Protein AF-A0A4S4D8Z0-F1 (afdb_monomer_lite)

Sequence (180 aa):
MRVGVLRGCLTICDFATVKDQGSIWVMKDYGVKESWSKYIVIKGVIYDWDYLNCYKPIIILQSGQLLILVNREALVLYDPKTRHHKNVKISGIRKRSDFHGIAHVPSLVSLRDVAKGKNLKDLYSQQAKKAELAMMAILIAIVCCYLFKVCGKTLTYPTSPSARTKEEGDDGEVTATETT

Organism: Camellia sinensis var. sinensis (NCBI:txid542762)

Secondary structure (DSSP, 8-state):
-EEEEETTEEEEEEEETTTTEEEEEEESSTT-GGGEEEEEEEES---SSSS---EEEEEE-TTSPEEEEETTTEEEEE-TTT--EEEEPPTTPPTT------------S-HHHHHTT--HHHHHHHHHHHHHHHHHHHHHHHHHHHHHHHT-S---PPPPPPP-----------------

pLDDT: mean 74.73, std 17.67, range [33.47, 94.5]

Radius of gyration: 35.54 Å; chains: 1; bounding box: 49×120×74 Å

Structure (mmCIF, N/CA/C/O backbone):
data_AF-A0A4S4D8Z0-F1
#
_entry.id   AF-A0A4S4D8Z0-F1
#
loop_
_atom_site.group_PDB
_atom_site.id
_atom_site.type_symbol
_atom_site.label_atom_id
_atom_site.label_alt_id
_atom_site.label_comp_id
_atom_site.label_asym_id
_atom_site.label_entity_id
_atom_site.label_seq_id
_atom_site.pdbx_PDB_ins_code
_atom_site.Cartn_x
_atom_site.Cartn_y
_atom_site.Cartn_z
_atom_site.occupancy
_atom_site.B_iso_or_equiv
_atom_site.auth_seq_id
_atom_site.auth_comp_id
_atom_site.auth_asym_id
_atom_site.auth_atom_id
_atom_site.pdbx_PDB_model_num
ATOM 1 N N . MET A 1 1 ? 2.479 15.594 -4.252 1.00 72.69 1 MET A N 1
ATOM 2 C CA . MET A 1 1 ? 1.886 15.055 -3.008 1.00 72.69 1 MET A CA 1
ATOM 3 C C . MET A 1 1 ? 0.555 14.352 -3.305 1.00 72.69 1 MET A C 1
ATOM 5 O O . MET A 1 1 ? -0.212 14.878 -4.102 1.00 72.69 1 MET A O 1
ATOM 9 N N . ARG A 1 2 ? 0.270 1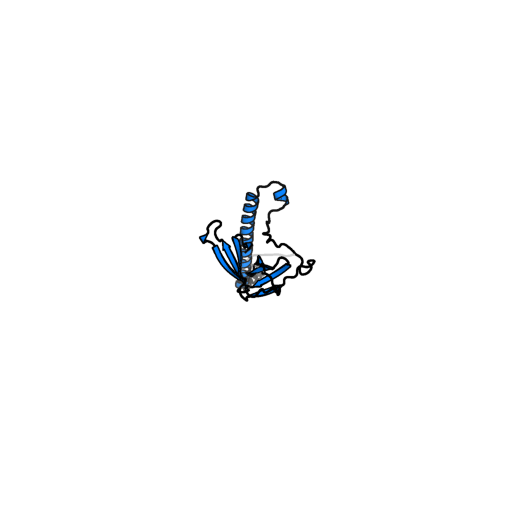3.177 -2.718 1.00 78.56 2 ARG A N 1
ATOM 10 C CA . ARG A 1 2 ? -1.031 12.470 -2.816 1.00 78.56 2 ARG A CA 1
ATOM 11 C C . ARG A 1 2 ? -1.499 11.952 -1.455 1.00 78.56 2 ARG A C 1
ATOM 13 O O . ARG A 1 2 ? -0.674 11.491 -0.676 1.00 78.56 2 ARG A O 1
ATOM 20 N N . VAL A 1 3 ? -2.809 11.974 -1.209 1.00 84.75 3 VAL A N 1
ATOM 21 C CA . VAL A 1 3 ? -3.437 11.447 0.016 1.00 84.75 3 VAL A CA 1
ATOM 22 C C . VAL A 1 3 ? -4.015 10.051 -0.237 1.00 84.75 3 VAL A C 1
ATOM 24 O O . VAL A 1 3 ? -4.495 9.762 -1.337 1.00 84.75 3 VAL A O 1
ATOM 27 N N . GLY A 1 4 ? -3.973 9.180 0.768 1.00 84.94 4 GLY A N 1
ATOM 28 C CA . GLY A 1 4 ? -4.561 7.843 0.718 1.00 84.94 4 GLY A CA 1
ATOM 29 C C . GLY A 1 4 ? -4.787 7.243 2.101 1.00 84.94 4 GLY A C 1
ATOM 30 O O . GLY A 1 4 ? -4.583 7.908 3.115 1.00 84.94 4 GLY A O 1
ATOM 31 N N . VAL A 1 5 ? -5.157 5.965 2.147 1.00 85.62 5 VAL A N 1
ATOM 32 C CA . VAL A 1 5 ? -5.341 5.208 3.393 1.00 85.62 5 VAL A CA 1
ATOM 33 C C . VAL A 1 5 ? -4.475 3.954 3.341 1.00 85.62 5 VAL A C 1
ATOM 35 O O . VAL A 1 5 ? -4.540 3.200 2.373 1.00 85.62 5 VAL A O 1
ATOM 38 N N . LEU A 1 6 ? -3.686 3.710 4.388 1.00 86.25 6 LEU A N 1
ATOM 39 C CA . LEU A 1 6 ? -2.891 2.492 4.560 1.00 86.25 6 LEU A CA 1
ATOM 40 C C . LEU A 1 6 ? -3.102 1.956 5.971 1.00 86.25 6 LEU A C 1
ATOM 42 O O . LEU A 1 6 ? -2.921 2.686 6.940 1.00 86.25 6 LEU A O 1
ATOM 46 N N . ARG A 1 7 ? -3.466 0.671 6.091 1.00 83.81 7 ARG A N 1
ATOM 47 C CA . ARG A 1 7 ? -3.734 0.012 7.388 1.00 83.81 7 ARG A CA 1
ATOM 48 C C . ARG A 1 7 ? -4.690 0.817 8.290 1.00 83.81 7 ARG A C 1
ATOM 50 O O . ARG A 1 7 ? -4.487 0.903 9.492 1.00 83.81 7 ARG A O 1
ATOM 57 N N . GLY A 1 8 ? -5.705 1.442 7.692 1.00 82.75 8 GLY A N 1
ATOM 58 C CA . GLY A 1 8 ? -6.682 2.268 8.411 1.00 82.75 8 GLY A CA 1
ATOM 59 C C . GLY A 1 8 ? -6.183 3.653 8.843 1.00 82.75 8 GLY A C 1
ATOM 60 O O . GLY A 1 8 ? -6.970 4.420 9.379 1.00 82.75 8 GLY A O 1
ATOM 61 N N . CYS A 1 9 ? -4.923 4.006 8.580 1.00 88.12 9 CYS A N 1
ATOM 62 C CA . CYS A 1 9 ? -4.366 5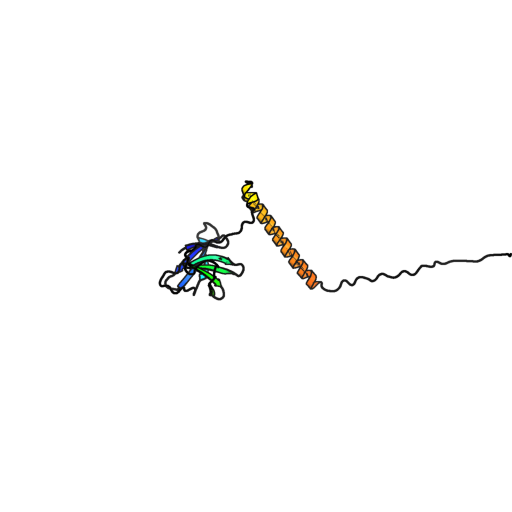.326 8.875 1.00 88.12 9 CYS A CA 1
ATOM 63 C C . CYS A 1 9 ? -4.433 6.234 7.641 1.00 88.12 9 CYS A C 1
ATOM 65 O O . CYS A 1 9 ? -4.208 5.779 6.512 1.00 88.12 9 CYS A O 1
ATOM 67 N N . LEU A 1 10 ? -4.686 7.530 7.853 1.00 89.69 10 LEU A N 1
ATOM 68 C CA . LEU A 1 10 ? -4.568 8.539 6.801 1.00 89.69 10 LEU A CA 1
ATOM 69 C C . LEU A 1 10 ? -3.098 8.683 6.405 1.00 89.69 10 LEU A C 1
ATOM 71 O O . LEU A 1 10 ? -2.215 8.723 7.262 1.00 89.69 10 LEU A O 1
ATOM 75 N N . THR A 1 11 ? -2.830 8.760 5.104 1.00 89.12 11 THR A N 1
ATOM 76 C CA . THR A 1 11 ? -1.465 8.798 4.575 1.00 89.12 11 THR A CA 1
ATOM 77 C C . THR A 1 11 ? -1.254 9.916 3.579 1.00 89.12 11 THR A C 1
ATOM 79 O O . THR A 1 11 ? -2.136 10.222 2.777 1.00 89.12 11 THR A O 1
ATOM 82 N N . ILE A 1 12 ? -0.056 10.492 3.612 1.00 89.19 12 ILE A N 1
ATOM 83 C CA . ILE A 1 12 ? 0.434 11.451 2.628 1.00 89.19 12 ILE A CA 1
ATOM 84 C C . ILE A 1 12 ? 1.673 10.861 1.978 1.00 89.19 12 ILE A C 1
ATOM 86 O O . ILE A 1 12 ? 2.598 10.414 2.648 1.00 89.19 12 ILE A O 1
ATOM 90 N N . CYS A 1 13 ? 1.689 10.874 0.656 1.00 84.06 13 CYS A N 1
ATOM 91 C CA . CYS A 1 13 ? 2.835 10.485 -0.138 1.00 84.06 13 CYS A CA 1
ATOM 92 C C . CYS A 1 13 ? 3.422 11.729 -0.782 1.00 84.06 13 CYS A C 1
ATOM 94 O O . CYS A 1 13 ? 2.786 12.366 -1.631 1.00 84.06 13 CYS A O 1
ATOM 96 N N . ASP A 1 14 ? 4.620 12.078 -0.340 1.00 81.50 14 ASP A N 1
ATOM 97 C CA . ASP A 1 14 ? 5.376 13.210 -0.836 1.00 81.50 14 ASP A CA 1
ATOM 98 C C . ASP A 1 14 ? 6.541 12.726 -1.698 1.00 81.50 14 ASP A C 1
ATOM 100 O O . ASP A 1 14 ? 7.260 11.808 -1.308 1.00 81.50 14 ASP A O 1
ATOM 104 N N . PHE A 1 15 ? 6.711 13.322 -2.874 1.00 72.69 15 PHE A N 1
ATOM 105 C CA . PHE A 1 15 ? 7.721 12.915 -3.848 1.00 72.69 15 PHE A CA 1
ATOM 106 C C . PHE A 1 15 ? 8.627 14.094 -4.118 1.00 72.69 15 PHE A C 1
ATOM 108 O O . PHE A 1 15 ? 8.198 15.092 -4.696 1.00 72.69 15 PHE A O 1
ATOM 115 N N . ALA A 1 16 ? 9.877 13.964 -3.683 1.00 63.28 16 ALA A N 1
ATOM 116 C CA . ALA A 1 16 ? 10.896 14.960 -3.936 1.00 63.28 16 ALA A CA 1
ATOM 117 C C . ALA A 1 16 ? 11.537 14.675 -5.295 1.00 63.28 16 ALA A C 1
ATOM 119 O O . ALA A 1 16 ? 12.212 13.661 -5.476 1.00 63.28 16 ALA A O 1
ATOM 120 N N . THR A 1 17 ? 11.352 15.608 -6.224 1.00 57.88 17 THR A N 1
ATOM 121 C CA . THR A 1 17 ? 11.906 15.585 -7.585 1.00 57.88 17 THR A CA 1
ATOM 122 C C . THR A 1 17 ? 13.414 15.508 -7.641 1.00 57.88 17 THR A C 1
ATOM 124 O O . THR A 1 17 ? 13.970 14.881 -8.524 1.00 57.88 17 THR A O 1
ATOM 127 N N . VAL A 1 18 ? 14.083 16.146 -6.687 1.00 57.31 18 VAL A N 1
ATOM 128 C CA . VAL A 1 18 ? 15.532 16.358 -6.748 1.00 57.31 18 VAL A CA 1
ATOM 129 C C . VAL A 1 18 ? 16.323 15.123 -6.298 1.00 57.31 18 VAL A C 1
ATOM 131 O O . VAL A 1 18 ? 17.534 15.071 -6.474 1.00 57.31 18 VAL A O 1
ATOM 134 N N . LYS A 1 19 ? 15.678 14.138 -5.657 1.00 60.75 19 LYS A N 1
ATOM 135 C CA . LYS A 1 19 ? 16.386 13.012 -5.020 1.00 60.75 19 LYS A CA 1
ATOM 136 C C . LYS A 1 19 ? 15.934 11.630 -5.489 1.00 60.75 19 LYS A C 1
ATOM 138 O O . LYS A 1 19 ? 16.489 10.653 -4.991 1.00 60.75 19 LYS A O 1
ATOM 143 N N . ASP A 1 20 ? 14.925 11.537 -6.356 1.00 68.25 20 ASP A N 1
ATOM 144 C CA . ASP A 1 20 ? 14.252 10.278 -6.721 1.00 68.25 20 ASP A CA 1
ATOM 145 C C . ASP A 1 20 ? 13.765 9.485 -5.497 1.00 68.25 20 ASP A C 1
ATOM 147 O O . ASP A 1 20 ? 13.856 8.254 -5.420 1.00 68.25 20 ASP A O 1
ATOM 151 N N . GLN A 1 21 ? 13.279 10.212 -4.483 1.00 75.75 21 GLN A N 1
ATOM 152 C CA . GLN A 1 21 ? 12.777 9.622 -3.243 1.00 75.75 21 GLN A CA 1
ATOM 153 C C . GLN A 1 21 ? 11.337 10.043 -2.999 1.00 75.75 21 GLN A C 1
ATOM 155 O O . GLN A 1 21 ? 11.002 11.228 -2.949 1.00 75.75 21 GLN A O 1
ATOM 160 N N . GLY A 1 22 ? 10.497 9.037 -2.782 1.00 79.62 22 GLY A N 1
ATOM 161 C CA . GLY A 1 22 ? 9.177 9.208 -2.205 1.00 79.62 22 GLY A CA 1
ATOM 162 C C . GLY A 1 22 ? 9.226 8.990 -0.705 1.00 79.62 22 GLY A C 1
ATOM 163 O O . GLY A 1 22 ? 9.904 8.084 -0.236 1.00 79.62 22 GLY A O 1
ATOM 164 N N . SER A 1 23 ? 8.488 9.771 0.067 1.00 85.88 23 SER A N 1
ATOM 165 C CA . SER A 1 23 ? 8.246 9.498 1.478 1.00 85.88 23 SER A CA 1
ATOM 166 C C . SER A 1 23 ? 6.759 9.302 1.722 1.00 85.88 23 SER A C 1
ATOM 168 O O . SER A 1 23 ? 5.929 10.078 1.254 1.00 85.88 23 SER A O 1
ATOM 170 N N . ILE A 1 24 ? 6.427 8.236 2.442 1.00 88.12 24 ILE A N 1
ATOM 171 C CA . ILE A 1 24 ? 5.075 7.992 2.931 1.00 88.12 24 ILE A CA 1
ATOM 172 C C . ILE A 1 24 ? 5.040 8.426 4.389 1.00 88.12 24 ILE A C 1
ATOM 174 O O . ILE A 1 24 ? 5.842 7.969 5.206 1.00 88.12 24 ILE A O 1
ATOM 178 N N . TRP A 1 25 ? 4.079 9.273 4.705 1.00 91.75 25 TRP A N 1
ATOM 179 C CA . TRP A 1 25 ? 3.740 9.726 6.041 1.00 91.75 25 TRP A CA 1
ATOM 180 C C . TRP A 1 25 ? 2.395 9.138 6.437 1.00 91.75 25 TRP A C 1
ATOM 182 O O . TRP A 1 25 ? 1.501 9.024 5.600 1.00 91.75 25 TRP A O 1
ATOM 192 N N . VAL A 1 26 ? 2.262 8.763 7.705 1.00 92.12 26 VAL A N 1
ATOM 193 C CA . VAL A 1 26 ? 1.032 8.221 8.291 1.00 92.12 26 VAL A CA 1
ATOM 194 C C . VAL A 1 26 ? 0.622 9.088 9.476 1.00 92.12 26 VAL A C 1
ATOM 196 O O . VAL A 1 26 ? 1.468 9.453 10.293 1.00 92.12 26 VAL A O 1
ATOM 199 N N . MET A 1 27 ? -0.663 9.412 9.564 1.00 93.50 27 MET A N 1
ATOM 200 C CA . MET A 1 27 ? -1.281 10.002 10.747 1.00 93.50 27 MET A CA 1
ATOM 201 C C . MET A 1 27 ? -1.795 8.850 11.605 1.00 93.50 27 MET A C 1
ATOM 203 O O . MET A 1 27 ? -2.718 8.146 11.190 1.00 93.50 27 MET A O 1
ATOM 207 N N . LYS A 1 28 ? -1.150 8.618 12.751 1.00 90.19 28 LYS A N 1
ATOM 208 C CA . LYS A 1 28 ? -1.524 7.517 13.651 1.00 90.19 28 LYS A CA 1
ATOM 209 C C . LYS A 1 28 ? -2.836 7.805 14.374 1.00 90.19 28 LYS A C 1
ATOM 211 O O . LYS A 1 28 ? -3.680 6.919 14.454 1.00 90.19 28 LYS A O 1
ATOM 216 N N . ASP A 1 29 ? -3.015 9.049 14.810 1.00 91.56 29 ASP A N 1
ATOM 217 C CA . ASP A 1 29 ? -4.191 9.499 15.546 1.00 91.56 29 ASP A CA 1
ATOM 218 C C . ASP A 1 29 ? -4.928 10.544 14.713 1.00 91.56 29 ASP A C 1
ATOM 220 O O . ASP A 1 29 ? -4.415 11.631 14.427 1.00 91.56 29 ASP A O 1
ATOM 224 N N . TYR A 1 30 ? -6.133 10.193 14.269 1.00 89.25 30 TYR A N 1
ATOM 225 C CA . TYR A 1 30 ? -6.882 11.027 13.337 1.00 89.25 30 TYR A CA 1
ATOM 226 C C . TYR A 1 30 ? -7.182 12.412 13.932 1.00 89.25 30 TYR A C 1
ATOM 228 O O . TYR A 1 30 ? -7.735 12.522 15.022 1.00 89.25 30 TYR A O 1
ATOM 236 N N . GLY A 1 31 ? -6.828 13.472 13.203 1.00 88.62 31 GLY A N 1
ATOM 237 C CA . GLY A 1 31 ? -7.011 14.864 13.627 1.00 88.62 31 GLY A CA 1
ATOM 238 C C . GLY A 1 31 ? -5.897 15.422 14.522 1.00 88.62 31 GLY A C 1
ATOM 239 O O . GLY A 1 31 ? -5.825 16.636 14.691 1.00 88.62 31 GLY A O 1
ATOM 240 N N . VAL A 1 32 ? -4.986 14.584 15.030 1.00 94.19 32 VAL A N 1
ATOM 241 C CA . VAL A 1 32 ? -3.833 15.029 15.827 1.00 94.19 32 VAL A CA 1
ATOM 242 C C . VAL A 1 32 ? -2.663 15.306 14.890 1.00 94.19 32 VAL A C 1
ATOM 244 O O . VAL A 1 32 ? -2.077 14.385 14.314 1.00 94.19 32 VAL A O 1
ATOM 247 N N . LYS A 1 33 ? -2.312 16.583 14.721 1.00 90.19 33 LYS A N 1
ATOM 248 C CA . LYS A 1 33 ? -1.261 17.030 13.794 1.00 90.19 33 LYS A CA 1
ATOM 249 C C . LYS A 1 33 ? 0.111 16.451 14.157 1.00 90.19 33 LYS A C 1
ATOM 251 O O . LYS A 1 33 ? 0.898 16.117 13.279 1.00 90.19 33 LYS A O 1
ATOM 256 N N . GLU A 1 34 ? 0.382 16.281 15.438 1.00 94.12 34 GLU A N 1
ATOM 257 C CA . GLU A 1 34 ? 1.649 15.785 15.974 1.00 94.12 34 GLU A CA 1
ATOM 258 C C . GLU A 1 34 ? 1.803 14.268 15.777 1.00 94.12 34 GLU A C 1
ATOM 260 O O . GLU A 1 34 ? 2.908 13.739 15.873 1.00 94.12 34 GLU A O 1
ATOM 265 N N . SER A 1 35 ? 0.715 13.558 15.445 1.00 92.75 35 SER A N 1
ATOM 266 C CA . SER A 1 35 ? 0.738 12.110 15.195 1.00 92.75 35 SER A CA 1
ATOM 267 C C . SER A 1 35 ? 1.265 11.737 13.802 1.00 92.75 35 SER A C 1
ATOM 269 O O . SER A 1 35 ? 1.468 10.550 13.508 1.00 92.75 35 SER A O 1
ATOM 271 N N . TRP A 1 36 ? 1.496 12.731 12.932 1.00 94.50 36 TRP A N 1
ATOM 272 C CA . TRP A 1 36 ? 2.145 12.518 11.643 1.00 94.50 36 TRP A CA 1
ATOM 273 C C . TRP A 1 36 ? 3.563 12.000 11.853 1.00 94.50 36 TRP A C 1
ATOM 275 O O . TRP A 1 36 ? 4.429 12.664 12.417 1.00 94.50 36 TRP A O 1
ATOM 285 N N . SER A 1 37 ? 3.824 10.808 11.335 1.00 93.69 37 SER A N 1
ATOM 286 C CA . SER A 1 37 ? 5.139 10.183 11.393 1.00 93.69 37 SER A CA 1
ATOM 287 C C . SER A 1 37 ? 5.525 9.635 10.029 1.00 93.69 37 SER A C 1
ATOM 289 O O . SER A 1 37 ? 4.686 9.179 9.247 1.00 93.69 37 SER A O 1
ATOM 291 N N . LYS A 1 38 ? 6.819 9.708 9.713 1.00 90.94 38 LYS A N 1
ATOM 292 C CA . LYS A 1 38 ? 7.348 9.153 8.469 1.00 90.94 38 LYS A CA 1
ATOM 293 C C . LYS A 1 38 ? 7.335 7.633 8.580 1.00 90.94 38 LYS A C 1
ATOM 295 O O . LYS A 1 38 ? 8.006 7.073 9.440 1.00 90.94 38 LYS A O 1
ATOM 300 N N . TYR A 1 39 ? 6.579 6.979 7.708 1.00 88.44 39 TYR A N 1
ATOM 301 C CA . TYR A 1 39 ? 6.459 5.527 7.687 1.00 88.44 39 TYR A CA 1
ATOM 302 C C . TYR A 1 39 ? 7.617 4.883 6.927 1.00 88.44 39 TYR A C 1
ATOM 304 O O . TYR A 1 39 ? 8.278 3.983 7.436 1.00 88.44 39 TYR A O 1
ATOM 312 N N . ILE A 1 40 ? 7.884 5.354 5.707 1.00 87.56 40 ILE A N 1
ATOM 313 C CA . ILE A 1 40 ? 8.942 4.801 4.859 1.00 87.56 40 ILE A CA 1
ATOM 314 C C . ILE A 1 40 ? 9.413 5.816 3.820 1.00 87.56 40 ILE A C 1
ATOM 316 O O . ILE A 1 40 ? 8.654 6.685 3.390 1.00 87.56 40 ILE A O 1
ATOM 320 N N . VAL A 1 41 ? 10.664 5.667 3.388 1.00 85.94 41 VAL A N 1
ATOM 321 C CA . VAL A 1 41 ? 11.211 6.329 2.203 1.00 85.94 41 VAL A CA 1
ATOM 322 C C . VAL A 1 41 ? 11.369 5.300 1.084 1.00 85.94 41 VAL A C 1
ATOM 324 O O . VAL A 1 41 ? 12.154 4.363 1.208 1.00 85.94 41 VAL A O 1
ATOM 327 N N . ILE A 1 42 ? 10.627 5.482 -0.002 1.00 80.56 42 ILE A N 1
ATOM 328 C CA . ILE A 1 42 ? 10.747 4.728 -1.247 1.00 80.56 42 ILE A CA 1
ATOM 329 C C . ILE A 1 42 ? 11.913 5.316 -2.040 1.00 80.56 42 ILE A C 1
ATOM 331 O O . ILE A 1 42 ? 11.944 6.517 -2.307 1.00 80.56 42 ILE A O 1
ATOM 335 N N . LYS A 1 43 ? 12.859 4.463 -2.427 1.00 79.12 43 LYS A N 1
ATOM 336 C CA . LYS A 1 43 ? 14.014 4.824 -3.260 1.00 79.12 43 LYS A CA 1
ATOM 337 C C . LYS A 1 43 ? 14.132 3.866 -4.434 1.00 79.12 43 LYS A C 1
ATOM 339 O O . LYS A 1 43 ? 13.806 2.690 -4.278 1.00 79.12 43 LYS A O 1
ATOM 344 N N . GLY A 1 44 ? 14.651 4.351 -5.560 1.00 68.44 44 GLY A N 1
ATOM 345 C CA . GLY A 1 44 ? 15.061 3.492 -6.677 1.00 68.44 44 GLY A CA 1
ATOM 346 C C . GLY A 1 44 ? 13.908 2.827 -7.433 1.00 68.44 44 GLY A C 1
ATOM 347 O O . GLY A 1 44 ? 14.125 1.832 -8.116 1.00 68.44 44 GLY A O 1
ATOM 348 N N . VAL A 1 45 ? 12.684 3.349 -7.311 1.00 63.34 45 VAL A N 1
ATOM 349 C CA . VAL A 1 45 ? 11.563 2.973 -8.184 1.00 63.34 45 VAL A CA 1
ATOM 350 C C . VAL A 1 45 ? 11.514 3.999 -9.310 1.00 63.34 45 VAL A C 1
ATOM 352 O O . VAL A 1 45 ? 10.661 4.877 -9.316 1.00 63.34 45 VAL A O 1
ATOM 355 N N . ILE A 1 46 ? 12.495 3.963 -10.204 1.00 60.03 46 ILE A N 1
ATOM 356 C CA . ILE A 1 46 ? 12.597 4.914 -11.313 1.00 60.03 46 ILE A CA 1
ATOM 357 C C . ILE A 1 46 ? 11.845 4.313 -12.498 1.00 60.03 46 ILE A C 1
ATOM 359 O O . ILE A 1 46 ? 12.168 3.214 -12.946 1.00 60.03 46 ILE A O 1
ATOM 363 N N . TYR A 1 47 ? 10.819 5.016 -12.974 1.00 61.12 47 TYR A N 1
ATOM 364 C CA . TYR A 1 47 ? 10.303 4.802 -14.320 1.00 61.12 47 TYR A CA 1
ATOM 365 C C . TYR A 1 47 ? 10.909 5.874 -15.211 1.00 61.12 47 TYR A C 1
ATOM 367 O O . TYR A 1 47 ? 10.895 7.049 -14.852 1.00 61.12 47 TYR A O 1
ATOM 375 N N . ASP A 1 48 ? 11.470 5.410 -16.319 1.00 53.28 48 ASP A N 1
ATOM 376 C CA . ASP A 1 48 ? 12.430 6.067 -17.211 1.00 53.28 48 ASP A CA 1
ATOM 377 C C . ASP A 1 48 ? 11.834 7.205 -18.065 1.00 53.28 48 ASP A C 1
ATOM 379 O O . ASP A 1 48 ? 12.184 7.368 -19.229 1.00 53.28 48 ASP A O 1
ATOM 383 N N . TRP A 1 49 ? 10.863 7.951 -17.537 1.00 54.78 49 TRP A N 1
ATOM 384 C CA . TRP A 1 49 ? 10.180 9.008 -18.280 1.00 54.78 49 TRP A CA 1
ATOM 385 C C . TRP A 1 49 ? 10.323 10.333 -17.555 1.00 54.78 49 TRP A C 1
ATOM 387 O O . TRP A 1 49 ? 10.150 10.385 -16.341 1.00 54.78 49 TRP A O 1
ATOM 397 N N . ASP A 1 50 ? 10.618 11.374 -18.334 1.00 52.66 50 ASP A N 1
ATOM 398 C CA . ASP A 1 50 ? 10.997 12.755 -17.995 1.00 52.66 50 ASP A CA 1
ATOM 399 C C . ASP A 1 50 ? 9.963 13.559 -17.167 1.00 52.66 50 ASP A C 1
ATOM 401 O O . ASP A 1 50 ? 9.868 14.783 -17.257 1.00 52.66 50 ASP A O 1
ATOM 405 N N . TYR A 1 51 ? 9.157 12.887 -16.346 1.00 52.84 51 TYR A N 1
ATOM 406 C CA . TYR A 1 51 ? 8.063 13.438 -15.564 1.00 52.84 51 TYR A CA 1
ATOM 407 C C . TYR A 1 51 ? 8.171 13.086 -14.080 1.00 52.84 51 TYR A C 1
ATOM 409 O O . TYR A 1 51 ? 8.757 12.091 -13.656 1.00 52.84 51 TYR A O 1
ATOM 417 N N . LEU A 1 52 ? 7.504 13.915 -13.277 1.00 59.09 52 LEU A N 1
ATOM 418 C CA . LEU A 1 52 ? 7.260 13.713 -11.853 1.00 59.09 52 LEU A CA 1
ATOM 419 C C . LEU A 1 52 ? 6.583 12.356 -11.605 1.00 59.09 52 LEU A C 1
ATOM 421 O O . LEU A 1 52 ? 5.355 12.254 -11.690 1.00 59.09 52 LEU A O 1
ATOM 425 N N . ASN A 1 53 ? 7.361 11.326 -11.262 1.00 68.12 53 ASN A N 1
ATOM 426 C CA . ASN A 1 53 ? 6.801 10.026 -10.915 1.00 68.12 53 ASN A CA 1
ATOM 427 C C . ASN A 1 53 ? 5.821 10.179 -9.736 1.00 68.12 53 ASN A C 1
ATOM 429 O O . ASN A 1 53 ? 6.173 10.546 -8.614 1.00 68.12 53 ASN A O 1
ATOM 433 N N . CYS A 1 54 ? 4.546 9.925 -10.011 1.00 74.31 54 CYS A N 1
ATOM 434 C CA . CYS A 1 54 ? 3.466 9.966 -9.045 1.00 74.31 54 CYS A CA 1
ATOM 435 C C . CYS A 1 54 ? 3.272 8.575 -8.460 1.00 74.31 54 CYS A C 1
ATOM 437 O O . CYS A 1 54 ? 2.705 7.709 -9.129 1.00 74.31 54 CYS A O 1
ATOM 439 N N . TYR A 1 55 ? 3.636 8.377 -7.195 1.00 80.00 55 TYR A N 1
ATOM 440 C CA . TYR A 1 55 ? 3.403 7.101 -6.530 1.00 80.00 55 TYR A CA 1
ATOM 441 C C . TYR A 1 55 ? 2.181 7.187 -5.615 1.00 80.00 55 TYR A C 1
ATOM 443 O O . TYR A 1 55 ? 1.982 8.130 -4.850 1.00 80.00 55 TYR A O 1
ATOM 451 N N . LYS A 1 56 ? 1.321 6.182 -5.703 1.00 84.88 56 LYS A N 1
ATOM 452 C CA . LYS A 1 56 ? 0.163 6.010 -4.834 1.00 84.88 56 LYS A CA 1
ATOM 453 C C . LYS A 1 56 ? 0.261 4.621 -4.212 1.00 84.88 56 LYS A C 1
ATOM 455 O O . LYS A 1 56 ? -0.058 3.639 -4.883 1.00 84.88 56 LYS A O 1
ATOM 460 N N . PRO A 1 57 ? 0.701 4.507 -2.954 1.00 86.62 57 PRO A N 1
ATOM 461 C CA . PRO A 1 57 ? 0.585 3.269 -2.205 1.00 86.62 57 PRO A CA 1
ATOM 462 C C . PRO A 1 57 ? -0.880 2.841 -2.163 1.00 86.62 57 PRO A C 1
ATOM 464 O O . PRO A 1 57 ? -1.761 3.636 -1.838 1.00 86.62 57 PRO A O 1
ATOM 467 N N . ILE A 1 58 ? -1.132 1.593 -2.537 1.00 88.75 58 ILE A N 1
ATOM 468 C CA . ILE A 1 58 ? -2.453 0.981 -2.470 1.00 88.75 58 ILE A CA 1
ATOM 469 C C . ILE A 1 58 ? -2.574 0.272 -1.130 1.00 88.75 58 ILE A C 1
ATOM 471 O O . ILE A 1 58 ? -3.438 0.606 -0.332 1.00 88.75 58 ILE A O 1
ATOM 475 N N . ILE A 1 59 ? -1.700 -0.701 -0.872 1.00 89.25 59 ILE A N 1
ATOM 476 C CA . ILE A 1 59 ? -1.805 -1.577 0.294 1.00 89.25 59 ILE A CA 1
ATOM 477 C C . ILE A 1 59 ? -0.425 -2.043 0.761 1.00 89.25 59 ILE A C 1
ATOM 479 O O . ILE A 1 59 ? 0.501 -2.189 -0.038 1.00 89.25 59 ILE A O 1
ATOM 483 N N . ILE A 1 60 ? -0.308 -2.300 2.064 1.00 89.12 60 ILE A N 1
ATOM 484 C CA . ILE A 1 60 ? 0.806 -3.048 2.650 1.00 89.12 60 ILE A CA 1
ATOM 485 C C . ILE A 1 60 ? 0.358 -4.502 2.769 1.00 89.12 60 ILE A C 1
ATOM 487 O O . ILE A 1 60 ? -0.587 -4.797 3.502 1.00 89.12 60 ILE A O 1
ATOM 491 N N . LEU A 1 61 ? 1.032 -5.400 2.057 1.00 88.88 61 LEU A N 1
ATOM 492 C CA . LEU A 1 61 ? 0.771 -6.833 2.127 1.00 88.88 61 LEU A CA 1
ATOM 493 C C . LEU A 1 61 ? 1.180 -7.402 3.490 1.00 88.88 61 LEU A C 1
ATOM 495 O O . LEU A 1 61 ? 1.961 -6.802 4.233 1.00 88.88 61 LEU A O 1
ATOM 499 N N . GLN A 1 62 ? 0.699 -8.606 3.803 1.00 86.50 62 GLN A N 1
ATOM 500 C CA . GLN A 1 62 ? 1.100 -9.332 5.015 1.00 86.50 62 GLN A CA 1
ATOM 501 C C . GLN A 1 62 ? 2.616 -9.584 5.072 1.00 86.50 62 GLN A C 1
ATOM 503 O O . GLN A 1 62 ? 3.193 -9.559 6.154 1.00 86.50 62 GLN A O 1
ATOM 508 N N . SER A 1 63 ? 3.279 -9.723 3.916 1.00 89.44 63 SER A N 1
ATOM 509 C CA . SER A 1 63 ? 4.744 -9.821 3.816 1.00 89.44 63 SER A CA 1
ATOM 510 C C . SER A 1 63 ? 5.486 -8.546 4.248 1.00 89.44 63 SER A C 1
ATOM 512 O O . SER A 1 63 ? 6.702 -8.566 4.425 1.00 89.44 63 SER A O 1
ATOM 514 N N . GLY A 1 64 ? 4.776 -7.424 4.401 1.00 89.31 64 GLY A N 1
ATOM 515 C CA . GLY A 1 64 ? 5.346 -6.098 4.639 1.00 89.31 64 GLY A CA 1
ATOM 516 C C . GLY A 1 64 ? 5.719 -5.346 3.360 1.00 89.31 64 GLY A C 1
ATOM 517 O O . GLY A 1 64 ? 6.104 -4.183 3.438 1.00 89.31 64 GLY A O 1
ATOM 518 N N . GLN A 1 65 ? 5.576 -5.970 2.188 1.00 92.56 65 GLN A N 1
ATOM 519 C CA . GLN A 1 65 ? 5.787 -5.306 0.903 1.00 92.56 65 GLN A CA 1
ATOM 520 C C . GLN A 1 65 ? 4.654 -4.324 0.595 1.00 92.56 65 GLN A C 1
ATOM 522 O O . GLN A 1 65 ? 3.497 -4.533 0.965 1.00 92.56 65 GLN A O 1
ATOM 527 N N . LEU A 1 66 ? 4.988 -3.257 -0.119 1.00 91.69 66 LEU A N 1
ATOM 528 C CA . LEU A 1 66 ? 4.062 -2.221 -0.553 1.00 91.69 66 LEU A CA 1
ATOM 529 C C . LEU A 1 66 ? 3.639 -2.478 -1.994 1.00 91.69 66 LEU A C 1
ATOM 531 O O . LEU A 1 66 ? 4.487 -2.555 -2.878 1.00 91.69 66 LEU A O 1
ATOM 535 N N . LEU A 1 67 ? 2.335 -2.550 -2.244 1.00 91.56 67 LEU A N 1
ATOM 536 C CA . LEU A 1 67 ? 1.803 -2.449 -3.596 1.00 91.56 67 LEU A CA 1
ATOM 537 C C . LEU A 1 67 ? 1.573 -0.973 -3.916 1.00 91.56 67 LEU A C 1
ATOM 539 O O . LEU A 1 67 ? 0.805 -0.295 -3.232 1.00 91.56 67 LEU A O 1
ATOM 543 N N . ILE A 1 68 ? 2.240 -0.476 -4.947 1.00 88.88 68 ILE A N 1
ATOM 544 C CA . ILE A 1 68 ? 2.295 0.936 -5.309 1.00 88.88 68 ILE A CA 1
ATOM 545 C C . ILE A 1 68 ? 1.826 1.090 -6.754 1.00 88.88 68 ILE A C 1
ATOM 547 O O . ILE A 1 68 ? 2.309 0.396 -7.642 1.00 88.88 68 ILE A O 1
ATOM 551 N N . LEU A 1 69 ? 0.904 2.018 -6.989 1.00 87.00 69 LEU A N 1
ATOM 552 C CA . LEU A 1 69 ? 0.524 2.474 -8.321 1.00 87.00 69 LEU A CA 1
ATOM 553 C C . LEU A 1 69 ? 1.417 3.642 -8.727 1.00 87.00 69 LEU A C 1
ATOM 555 O O . LEU A 1 69 ? 1.439 4.663 -8.039 1.00 87.00 69 LEU A O 1
ATOM 559 N N . VAL A 1 70 ? 2.122 3.502 -9.841 1.00 83.31 70 VAL A N 1
ATOM 560 C CA . VAL A 1 70 ? 3.019 4.524 -10.379 1.00 83.31 70 VAL A CA 1
ATOM 561 C C . VAL A 1 70 ? 2.418 5.098 -11.651 1.00 83.31 70 VAL A C 1
ATOM 563 O O . VAL A 1 70 ? 1.995 4.354 -12.534 1.00 83.31 70 VAL A O 1
ATOM 566 N N . ASN A 1 71 ? 2.299 6.426 -11.695 1.00 80.62 71 ASN A N 1
ATOM 567 C CA . ASN A 1 71 ? 1.756 7.206 -12.815 1.00 80.62 71 ASN A CA 1
ATOM 568 C C . ASN A 1 71 ? 0.362 6.775 -13.297 1.00 80.62 71 ASN A C 1
ATOM 570 O O . ASN A 1 71 ? -0.042 7.147 -14.383 1.00 80.62 71 ASN A O 1
ATOM 574 N N . ARG A 1 72 ? -0.395 6.035 -12.470 1.00 82.44 72 ARG A N 1
ATOM 575 C CA . ARG A 1 72 ? -1.662 5.369 -12.844 1.00 82.44 72 ARG A CA 1
ATOM 576 C C . ARG A 1 72 ? -1.543 4.331 -13.968 1.00 82.44 72 ARG A C 1
ATOM 578 O O . ARG A 1 72 ? -2.550 3.849 -14.458 1.00 82.44 72 ARG A O 1
ATOM 585 N N . GLU A 1 73 ? -0.329 3.918 -14.306 1.00 82.69 73 GLU A N 1
ATOM 586 C CA . GLU A 1 73 ? -0.067 3.050 -15.458 1.00 82.69 73 GLU A CA 1
ATOM 587 C C . GLU A 1 73 ? 0.589 1.722 -15.083 1.00 82.69 73 GLU A C 1
ATOM 589 O O . GLU A 1 73 ? 0.485 0.731 -15.813 1.00 82.69 73 GLU A O 1
ATOM 594 N N . ALA A 1 74 ? 1.305 1.695 -13.959 1.00 84.31 74 ALA A N 1
ATOM 595 C CA . ALA A 1 74 ? 2.089 0.547 -13.539 1.00 84.31 74 ALA A CA 1
ATOM 596 C C . ALA A 1 74 ? 1.832 0.208 -12.074 1.00 84.31 74 ALA A C 1
ATOM 598 O O . ALA A 1 74 ? 1.732 1.088 -11.219 1.00 84.31 74 ALA A O 1
ATOM 599 N N . LEU A 1 75 ? 1.770 -1.089 -11.775 1.00 88.19 75 LEU A N 1
ATOM 600 C CA . LEU A 1 75 ? 1.789 -1.586 -10.407 1.00 88.19 75 LEU A CA 1
ATOM 601 C C . LEU A 1 75 ? 3.161 -2.139 -10.065 1.00 88.19 75 LEU A C 1
ATOM 603 O O . LEU A 1 75 ? 3.727 -2.950 -10.797 1.00 88.19 75 LEU A O 1
ATOM 607 N N . VAL A 1 76 ? 3.650 -1.736 -8.903 1.00 89.00 76 VAL A N 1
ATOM 608 C CA . VAL A 1 76 ? 4.934 -2.142 -8.355 1.00 89.00 76 VAL A CA 1
ATOM 609 C C . VAL A 1 76 ? 4.725 -2.778 -7.008 1.00 89.00 76 VAL A C 1
ATOM 611 O O . VAL A 1 76 ? 4.098 -2.194 -6.130 1.00 89.00 76 VAL A O 1
ATOM 614 N N . LEU A 1 77 ? 5.319 -3.947 -6.826 1.00 92.50 77 LEU A N 1
ATOM 615 C CA . LEU A 1 77 ? 5.547 -4.501 -5.511 1.00 92.50 77 LEU A CA 1
ATOM 616 C C . LEU A 1 77 ? 6.927 -4.054 -5.030 1.00 92.50 77 LEU A C 1
ATOM 618 O O . LEU A 1 77 ? 7.934 -4.435 -5.621 1.00 92.50 77 LEU A O 1
ATOM 622 N N . TYR A 1 78 ? 6.964 -3.231 -3.992 1.00 90.94 78 TYR A N 1
ATOM 623 C CA . TYR A 1 78 ? 8.177 -2.687 -3.395 1.00 90.94 78 TYR A CA 1
ATOM 624 C C . TYR A 1 78 ? 8.458 -3.365 -2.059 1.00 90.94 78 TYR A C 1
ATOM 626 O O . TYR A 1 78 ? 7.575 -3.452 -1.205 1.00 90.94 78 TYR A O 1
ATOM 634 N N . ASP A 1 79 ? 9.687 -3.822 -1.861 1.00 91.50 79 ASP A N 1
ATOM 635 C CA . ASP A 1 79 ? 10.157 -4.323 -0.578 1.00 91.50 79 ASP A CA 1
ATOM 636 C C . ASP A 1 79 ? 10.883 -3.206 0.194 1.00 91.50 79 ASP A C 1
ATOM 638 O O . ASP A 1 79 ? 11.967 -2.785 -0.212 1.00 91.50 79 ASP A O 1
ATOM 642 N N . PRO A 1 80 ? 10.333 -2.743 1.334 1.00 87.31 80 PRO A N 1
ATOM 643 C CA . PRO A 1 80 ? 10.982 -1.768 2.206 1.00 87.31 80 PRO A CA 1
ATOM 644 C C . PRO A 1 80 ? 12.391 -2.131 2.661 1.00 87.31 80 PRO A C 1
ATOM 646 O O . PRO A 1 80 ? 13.224 -1.248 2.862 1.00 87.31 80 PRO A O 1
ATOM 649 N N . LYS A 1 81 ? 12.621 -3.424 2.910 1.00 89.25 81 LYS A N 1
ATOM 650 C CA . LYS A 1 81 ? 13.813 -3.924 3.595 1.00 89.25 81 LYS A CA 1
ATOM 651 C C . LYS A 1 81 ? 14.975 -3.994 2.623 1.00 89.25 81 LYS A C 1
ATOM 653 O O . LYS A 1 81 ? 16.044 -3.459 2.894 1.00 89.25 81 LYS A O 1
ATOM 658 N N . THR A 1 82 ? 14.737 -4.625 1.478 1.00 90.00 82 THR A N 1
ATOM 659 C CA . THR A 1 82 ? 15.757 -4.820 0.442 1.00 90.00 82 THR A CA 1
ATOM 660 C C . THR A 1 82 ? 15.818 -3.666 -0.556 1.00 90.00 82 THR A C 1
ATOM 662 O O . THR A 1 82 ? 16.804 -3.526 -1.271 1.00 90.00 82 THR A O 1
ATOM 665 N N . ARG A 1 83 ? 14.784 -2.813 -0.596 1.00 86.62 83 ARG A N 1
ATOM 666 C CA . ARG A 1 83 ? 14.585 -1.735 -1.582 1.00 86.62 83 ARG A CA 1
ATOM 667 C C . ARG A 1 83 ? 14.449 -2.233 -3.020 1.00 86.62 83 ARG A C 1
ATOM 669 O O . ARG A 1 83 ? 14.461 -1.424 -3.948 1.00 86.62 83 ARG A O 1
ATOM 676 N N . HIS A 1 84 ? 14.282 -3.539 -3.215 1.00 87.75 84 HIS A N 1
ATOM 677 C CA . HIS A 1 84 ? 13.970 -4.099 -4.517 1.00 87.75 84 HIS A CA 1
ATOM 678 C C . HIS A 1 84 ? 12.503 -3.891 -4.856 1.00 87.75 84 HIS A C 1
ATOM 680 O O . HIS A 1 84 ? 11.623 -3.843 -3.993 1.00 87.75 84 HIS A O 1
ATOM 686 N N . HIS A 1 85 ? 12.244 -3.789 -6.151 1.00 88.31 85 HIS A N 1
ATOM 687 C CA . HIS A 1 85 ? 10.907 -3.615 -6.668 1.00 88.31 85 HIS A CA 1
ATOM 688 C C . HIS A 1 85 ? 10.655 -4.563 -7.836 1.00 88.31 85 HIS A C 1
ATOM 690 O O . HIS A 1 85 ? 11.568 -4.930 -8.574 1.00 88.31 85 HIS A O 1
ATOM 696 N N . LYS A 1 86 ? 9.400 -4.975 -7.998 1.00 91.31 86 LYS A N 1
ATOM 697 C CA . LYS A 1 86 ? 8.962 -5.867 -9.070 1.00 91.31 86 LYS A CA 1
ATOM 698 C C . LYS A 1 86 ? 7.699 -5.321 -9.716 1.00 91.31 86 LYS A C 1
ATOM 700 O O . LYS A 1 86 ? 6.725 -5.032 -9.028 1.00 91.31 86 LYS A O 1
ATOM 705 N N . ASN A 1 87 ? 7.695 -5.248 -11.043 1.00 88.38 87 ASN A N 1
ATOM 706 C CA . ASN A 1 87 ? 6.494 -4.935 -11.813 1.00 88.38 87 ASN A CA 1
ATOM 707 C C . ASN A 1 87 ? 5.445 -6.046 -11.653 1.00 88.38 87 ASN A C 1
ATOM 709 O O . ASN A 1 87 ? 5.722 -7.220 -11.917 1.00 88.38 87 ASN A O 1
ATOM 713 N N . VAL A 1 88 ? 4.232 -5.669 -11.262 1.00 89.19 88 VAL A N 1
ATOM 714 C CA . VAL A 1 88 ? 3.074 -6.559 -11.172 1.00 89.19 88 VAL A CA 1
ATOM 715 C C . VAL A 1 88 ? 2.281 -6.441 -12.468 1.00 89.19 88 VAL A C 1
ATOM 717 O O . VAL A 1 88 ? 1.794 -5.369 -12.820 1.00 89.19 88 VAL A O 1
ATOM 720 N N . LYS A 1 89 ? 2.158 -7.553 -13.195 1.00 86.19 89 LYS A N 1
ATOM 721 C CA . LYS A 1 89 ? 1.336 -7.629 -14.405 1.00 86.19 89 LYS A CA 1
ATOM 722 C C . LYS A 1 89 ? -0.085 -8.023 -14.015 1.00 86.19 89 LYS A C 1
ATOM 724 O O . LYS A 1 89 ? -0.266 -9.036 -13.345 1.00 86.19 89 LYS A O 1
ATOM 729 N N . ILE A 1 90 ? -1.072 -7.254 -14.464 1.00 82.00 90 ILE A N 1
ATOM 730 C CA . ILE A 1 90 ? -2.481 -7.644 -14.385 1.00 82.00 90 ILE A CA 1
ATOM 731 C C . ILE A 1 90 ? -2.887 -8.207 -15.746 1.00 82.00 90 ILE A C 1
ATOM 733 O O . ILE A 1 90 ? -2.674 -7.563 -16.774 1.00 82.00 90 ILE A O 1
ATOM 737 N N . SER A 1 91 ? -3.458 -9.412 -15.756 1.00 83.69 91 SER A N 1
ATOM 738 C CA . SER A 1 91 ? -3.992 -10.010 -16.982 1.00 83.69 91 SER A CA 1
ATOM 739 C C . SER A 1 91 ? -5.139 -9.164 -17.540 1.00 83.69 91 SER A C 1
ATOM 741 O O . SER A 1 91 ? -5.975 -8.676 -16.784 1.00 83.69 91 SER A O 1
ATOM 743 N N . GLY A 1 92 ? -5.175 -8.974 -18.858 1.00 81.31 92 GLY A N 1
ATOM 744 C CA . GLY A 1 92 ? -6.215 -8.192 -19.535 1.00 81.31 92 GLY A CA 1
ATOM 745 C C . GLY A 1 92 ? -6.020 -6.671 -19.513 1.00 81.31 92 GLY A C 1
ATOM 746 O O . GLY A 1 92 ? -6.712 -5.977 -20.251 1.00 81.31 92 GLY A O 1
ATOM 747 N N . ILE A 1 93 ? -5.053 -6.138 -18.756 1.00 78.88 93 ILE A N 1
ATOM 748 C CA . ILE A 1 93 ? -4.705 -4.709 -18.790 1.00 78.88 93 ILE A CA 1
ATOM 749 C C . ILE A 1 93 ? -3.494 -4.510 -19.706 1.00 78.88 93 ILE A C 1
ATOM 751 O O . ILE A 1 93 ? -2.418 -5.068 -19.473 1.00 78.88 93 ILE A O 1
ATOM 755 N N . ARG A 1 94 ? -3.653 -3.705 -20.766 1.00 76.31 94 ARG A N 1
ATOM 756 C CA . ARG A 1 94 ? -2.535 -3.341 -21.650 1.00 76.31 94 ARG A CA 1
ATOM 757 C C . ARG A 1 94 ? -1.526 -2.493 -20.875 1.00 76.31 94 ARG A C 1
ATOM 759 O O . ARG A 1 94 ? -1.913 -1.652 -20.063 1.00 76.31 94 ARG A O 1
ATOM 766 N N . LYS A 1 95 ? -0.230 -2.682 -21.144 1.00 71.50 95 LYS A N 1
ATOM 767 C CA . LYS A 1 95 ? 0.821 -1.809 -20.594 1.00 71.50 95 LYS A CA 1
ATOM 768 C C . LYS A 1 95 ? 0.490 -0.344 -20.905 1.00 71.50 95 LYS A C 1
ATOM 770 O O . LYS A 1 95 ? 0.088 -0.062 -22.030 1.00 71.50 95 LYS A O 1
ATOM 775 N N . ARG A 1 96 ? 0.713 0.550 -19.934 1.00 71.44 96 ARG A N 1
ATOM 776 C CA . ARG A 1 96 ? 0.432 1.995 -20.039 1.00 71.44 96 ARG A CA 1
ATOM 777 C C . ARG A 1 96 ? -1.050 2.356 -20.215 1.00 71.44 96 ARG A C 1
ATOM 779 O O . ARG A 1 96 ? -1.368 3.411 -20.745 1.00 71.44 96 ARG A O 1
ATOM 786 N N . SER A 1 97 ? -1.966 1.481 -19.801 1.00 80.25 97 SER A N 1
ATOM 787 C CA . SER A 1 97 ? -3.366 1.892 -19.651 1.00 80.25 97 SER A CA 1
ATOM 788 C C . SER A 1 97 ? -3.491 2.727 -18.382 1.00 80.25 97 SER A C 1
ATOM 790 O O . SER A 1 97 ? -2.914 2.344 -17.367 1.00 80.25 97 SER A O 1
ATOM 792 N N . ASP A 1 98 ? -4.250 3.818 -18.421 1.00 82.94 98 ASP A N 1
ATOM 793 C CA . ASP A 1 98 ? -4.589 4.579 -17.217 1.00 82.94 98 ASP A CA 1
ATOM 794 C C . ASP A 1 98 ? -5.599 3.782 -16.379 1.00 82.94 98 ASP A C 1
ATOM 796 O O . ASP A 1 98 ? -6.653 3.374 -16.872 1.00 82.94 98 ASP A O 1
ATOM 800 N N . PHE A 1 99 ? -5.277 3.516 -15.115 1.00 80.62 99 PHE A N 1
ATOM 801 C CA . PHE A 1 99 ? -6.197 2.876 -14.185 1.00 80.62 99 PHE A CA 1
ATOM 802 C C . PHE A 1 99 ? -6.027 3.367 -12.748 1.00 80.62 99 PHE A C 1
ATOM 804 O O . PHE A 1 99 ? -4.958 3.760 -12.274 1.00 80.62 99 PHE A O 1
ATOM 811 N N . HIS A 1 100 ? -7.133 3.304 -12.007 1.00 81.50 100 HIS A N 1
ATOM 812 C CA . HIS A 1 100 ? -7.177 3.674 -10.604 1.00 81.50 100 HIS A CA 1
ATOM 813 C C . HIS A 1 100 ? -7.149 2.432 -9.709 1.00 81.50 100 HIS A C 1
ATOM 815 O O . HIS A 1 100 ? -7.990 1.547 -9.822 1.00 81.50 100 HIS A O 1
ATOM 821 N N . GLY A 1 101 ? -6.195 2.387 -8.780 1.00 79.69 101 GLY A N 1
ATOM 822 C CA . GLY A 1 101 ? -6.131 1.362 -7.740 1.00 79.69 101 GLY A CA 1
ATOM 823 C C . GLY A 1 101 ? -6.687 1.874 -6.414 1.00 79.69 101 GLY A C 1
ATOM 824 O O . GLY A 1 101 ? -6.264 2.934 -5.938 1.00 79.69 101 GLY A O 1
ATOM 825 N N . ILE A 1 102 ? -7.600 1.119 -5.802 1.00 80.12 102 ILE A N 1
ATOM 826 C CA . ILE A 1 102 ? -8.120 1.359 -4.447 1.00 80.12 102 ILE A CA 1
ATOM 827 C C . ILE A 1 102 ? -7.888 0.095 -3.629 1.00 80.12 102 ILE A C 1
ATOM 829 O O . ILE A 1 102 ? -8.176 -1.006 -4.097 1.00 80.12 102 ILE A O 1
ATOM 833 N N . ALA A 1 103 ? -7.367 0.243 -2.411 1.00 80.56 103 ALA A N 1
ATOM 834 C CA . ALA A 1 103 ? -7.336 -0.871 -1.480 1.00 80.56 103 ALA A CA 1
ATOM 835 C C . ALA A 1 103 ? -8.756 -1.189 -1.031 1.00 80.56 103 ALA A C 1
ATOM 837 O O . ALA A 1 103 ? -9.430 -0.361 -0.421 1.00 80.56 103 ALA A O 1
ATOM 838 N N . HIS A 1 104 ? -9.190 -2.406 -1.322 1.00 73.19 104 HIS A N 1
ATOM 839 C CA . HIS A 1 104 ? -10.418 -2.931 -0.769 1.00 73.19 104 HIS A CA 1
ATOM 840 C C . HIS A 1 104 ? -10.118 -3.540 0.601 1.00 73.19 104 HIS A C 1
ATOM 842 O O . HIS A 1 104 ? -9.325 -4.478 0.706 1.00 73.19 104 HIS A O 1
ATOM 848 N N . VAL A 1 105 ? -10.746 -3.008 1.649 1.00 70.06 105 VAL A N 1
ATOM 849 C CA . VAL A 1 105 ? -10.807 -3.680 2.949 1.00 70.06 105 VAL A CA 1
ATOM 850 C C . VAL A 1 105 ? -12.013 -4.616 2.887 1.00 70.06 105 VAL A C 1
ATOM 852 O O . VAL A 1 105 ? -13.139 -4.120 2.832 1.00 70.06 105 VAL A O 1
ATOM 855 N N . PRO A 1 106 ? -11.821 -5.946 2.832 1.00 62.25 106 PRO A N 1
ATOM 856 C CA . PRO A 1 106 ? -12.941 -6.865 2.737 1.00 62.25 106 PRO A CA 1
ATOM 857 C C . PRO A 1 106 ? -13.833 -6.741 3.971 1.00 62.25 106 PRO A C 1
ATOM 859 O O . PRO A 1 106 ? -13.412 -7.015 5.093 1.00 62.25 106 PRO A O 1
ATOM 862 N N . SER A 1 107 ? -15.081 -6.340 3.746 1.00 69.75 107 SER A N 1
ATOM 863 C CA . SER A 1 107 ? -16.147 -6.504 4.723 1.00 69.75 107 SER A CA 1
ATOM 864 C C . SER A 1 107 ? -16.706 -7.913 4.568 1.00 69.75 107 SER A C 1
ATOM 866 O O . SER A 1 107 ? -17.176 -8.284 3.495 1.00 69.75 107 SER A O 1
ATOM 868 N N . LEU A 1 108 ? -16.644 -8.712 5.632 1.00 68.75 108 LEU A N 1
ATOM 869 C CA . LEU A 1 108 ? -17.267 -10.042 5.676 1.00 68.75 108 LEU A CA 1
ATOM 870 C C . LEU A 1 108 ? -18.770 -9.966 5.992 1.00 68.75 108 LEU A C 1
ATOM 872 O O . LEU A 1 108 ? -19.417 -10.983 6.242 1.00 68.75 108 LEU A O 1
ATOM 876 N N . VAL A 1 109 ? -19.339 -8.760 5.974 1.00 73.69 109 VAL A N 1
ATOM 877 C CA . VAL A 1 109 ? -20.776 -8.564 6.095 1.00 73.69 109 VAL A CA 1
ATOM 878 C C . VAL A 1 109 ? -21.437 -9.026 4.799 1.00 73.69 109 VAL A C 1
ATOM 880 O O . VAL A 1 109 ? -21.159 -8.513 3.717 1.00 73.69 109 VAL A O 1
ATOM 883 N N . SER A 1 110 ? -22.327 -10.010 4.910 1.00 76.94 110 SER A N 1
ATOM 884 C CA . SER A 1 110 ? -23.067 -10.531 3.766 1.00 76.94 110 SER A CA 1
ATOM 885 C C . SER A 1 110 ? -23.927 -9.438 3.134 1.00 76.94 110 SER A C 1
ATOM 887 O O . SER A 1 110 ? -24.727 -8.802 3.821 1.00 76.94 110 SER A O 1
ATOM 889 N N . LEU A 1 111 ? -23.846 -9.283 1.808 1.00 79.38 111 LEU A N 1
ATOM 890 C CA . LEU A 1 111 ? -24.751 -8.413 1.042 1.00 79.38 111 LEU A CA 1
ATOM 891 C C . LEU A 1 111 ? -26.225 -8.728 1.327 1.00 79.38 111 LEU A C 1
ATOM 893 O O . LEU A 1 111 ? -27.046 -7.821 1.364 1.00 79.38 111 LEU A O 1
ATOM 897 N N . ARG A 1 112 ? -26.559 -9.997 1.603 1.00 84.31 112 ARG A N 1
ATOM 898 C CA . ARG A 1 112 ? -27.910 -10.407 2.012 1.00 84.31 112 ARG A CA 1
ATOM 899 C C . ARG A 1 112 ? -28.320 -9.768 3.336 1.00 84.31 112 ARG A C 1
ATOM 901 O O . ARG A 1 112 ? -29.470 -9.378 3.489 1.00 84.31 112 ARG A O 1
ATOM 908 N N . ASP A 1 113 ? -27.410 -9.705 4.301 1.00 84.94 113 ASP A N 1
ATOM 909 C CA . ASP A 1 113 ? -27.685 -9.112 5.608 1.00 84.94 113 ASP A CA 1
ATOM 910 C C . ASP A 1 113 ? -27.819 -7.588 5.513 1.00 84.94 113 ASP A C 1
ATOM 912 O O . ASP A 1 113 ? -28.713 -7.027 6.143 1.00 84.94 113 ASP A O 1
ATOM 916 N N . VAL A 1 114 ? -27.014 -6.942 4.659 1.00 82.44 114 VAL A N 1
ATOM 917 C CA . VAL A 1 114 ? -27.153 -5.509 4.339 1.00 82.44 114 VAL A CA 1
ATOM 918 C C . VAL A 1 114 ? -28.483 -5.229 3.637 1.00 82.44 114 VAL A C 1
ATOM 920 O O . VAL A 1 114 ? -29.210 -4.327 4.040 1.00 82.44 114 VAL A O 1
ATOM 923 N N . ALA A 1 115 ? -28.846 -6.033 2.633 1.00 87.56 115 ALA A N 1
ATOM 924 C CA . ALA A 1 115 ? -30.098 -5.886 1.888 1.00 87.56 115 ALA A CA 1
ATOM 925 C C . ALA A 1 115 ? -31.344 -6.081 2.768 1.00 87.56 115 ALA A C 1
ATOM 927 O O . ALA A 1 115 ? -32.393 -5.513 2.489 1.00 87.56 115 ALA A O 1
ATOM 928 N N . LYS A 1 116 ? -31.225 -6.845 3.861 1.00 90.12 116 LYS A N 1
ATOM 929 C CA . LYS A 1 116 ? -32.275 -6.999 4.881 1.00 90.12 116 LYS A CA 1
ATOM 930 C C . LYS A 1 116 ? -32.401 -5.794 5.822 1.00 90.12 116 LYS A C 1
ATOM 932 O O . LYS A 1 116 ? -33.166 -5.866 6.778 1.00 90.12 116 LYS A O 1
ATOM 937 N N . GLY A 1 117 ? -31.640 -4.721 5.599 1.00 82.81 117 GLY A N 1
ATOM 938 C CA . GLY A 1 117 ? -31.686 -3.508 6.415 1.00 82.81 117 GLY A CA 1
ATOM 939 C C . GLY A 1 117 ? -31.126 -3.689 7.825 1.00 82.81 117 GLY A C 1
ATOM 940 O O . GLY A 1 117 ? -31.414 -2.879 8.704 1.00 82.81 117 GLY A O 1
ATOM 941 N N . LYS A 1 118 ? -30.336 -4.744 8.077 1.00 79.62 118 LYS A N 1
ATOM 942 C CA . LYS A 1 118 ? -29.689 -4.923 9.382 1.00 79.62 118 LYS A CA 1
ATOM 943 C C . LYS A 1 118 ? -28.717 -3.773 9.637 1.00 79.62 118 LYS A C 1
ATOM 945 O O . LYS A 1 118 ? -27.999 -3.339 8.735 1.00 79.62 118 LYS A O 1
ATOM 950 N N . ASN A 1 119 ? -28.670 -3.302 10.881 1.00 83.62 119 ASN A N 1
ATOM 951 C CA . ASN A 1 119 ? -27.797 -2.200 11.255 1.00 83.62 119 ASN A CA 1
ATOM 952 C C . ASN A 1 119 ? -26.324 -2.577 11.024 1.00 83.62 119 ASN A C 1
ATOM 954 O O . ASN A 1 119 ? -25.837 -3.593 11.524 1.00 83.62 119 ASN A O 1
ATOM 958 N N . LEU A 1 120 ? -25.598 -1.744 10.273 1.00 78.75 120 LEU A N 1
ATOM 959 C CA . LEU A 1 120 ? -24.194 -1.997 9.949 1.00 78.75 120 LEU A CA 1
ATOM 960 C C . LEU A 1 120 ? -23.319 -2.084 11.205 1.00 78.75 120 LEU A C 1
ATOM 962 O O . LEU A 1 120 ? -22.407 -2.904 11.236 1.00 78.75 120 LEU A O 1
ATOM 966 N N . LYS A 1 121 ? -23.601 -1.296 12.254 1.00 79.88 121 LYS A N 1
ATOM 967 C CA . LYS A 1 121 ? -22.824 -1.327 13.506 1.00 79.88 121 LYS A CA 1
ATOM 968 C C . LYS A 1 121 ? -22.920 -2.690 14.188 1.00 79.88 121 LYS A C 1
ATOM 970 O O . LYS A 1 121 ? -21.912 -3.195 14.685 1.00 79.88 121 LYS A O 1
ATOM 975 N N . ASP A 1 122 ? -24.095 -3.309 14.145 1.00 82.44 122 ASP A N 1
ATOM 976 C CA . ASP A 1 122 ? -24.324 -4.632 14.727 1.00 82.44 122 ASP A CA 1
ATOM 977 C C . ASP A 1 122 ? -23.609 -5.712 13.917 1.00 82.44 122 ASP A C 1
ATOM 979 O O . ASP A 1 122 ? -22.960 -6.587 14.486 1.00 82.44 122 ASP A O 1
ATOM 983 N N . LEU A 1 123 ? -23.648 -5.609 12.584 1.00 79.62 123 LEU A N 1
ATOM 984 C CA . LEU A 1 123 ? -22.942 -6.527 11.689 1.00 79.62 123 LEU A CA 1
ATOM 985 C C . LEU A 1 123 ? -21.420 -6.427 11.857 1.00 79.62 123 LEU A C 1
ATOM 987 O O . LEU A 1 123 ? -20.751 -7.456 11.924 1.00 79.62 123 LEU A O 1
ATOM 991 N N . TYR A 1 124 ? -20.873 -5.214 11.994 1.00 77.06 124 TYR A 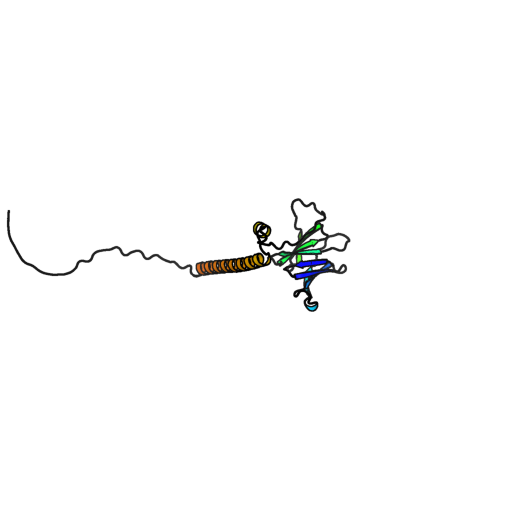N 1
ATOM 992 C CA . TYR A 1 124 ? -19.451 -5.005 12.284 1.00 77.06 124 TYR A CA 1
ATOM 993 C C . TYR A 1 124 ? -19.059 -5.556 13.656 1.00 77.06 124 TYR A C 1
ATOM 995 O O . TYR A 1 124 ? -18.053 -6.254 13.768 1.00 77.06 124 TYR A O 1
ATOM 1003 N N . SER A 1 125 ? -19.875 -5.311 14.682 1.00 79.75 125 SER A N 1
ATOM 1004 C CA . SER A 1 125 ? -19.640 -5.832 16.033 1.00 79.75 125 SER A CA 1
ATOM 1005 C C . SER A 1 125 ? -19.691 -7.361 16.063 1.00 79.75 125 SER A C 1
ATOM 1007 O O . SER A 1 125 ? -18.841 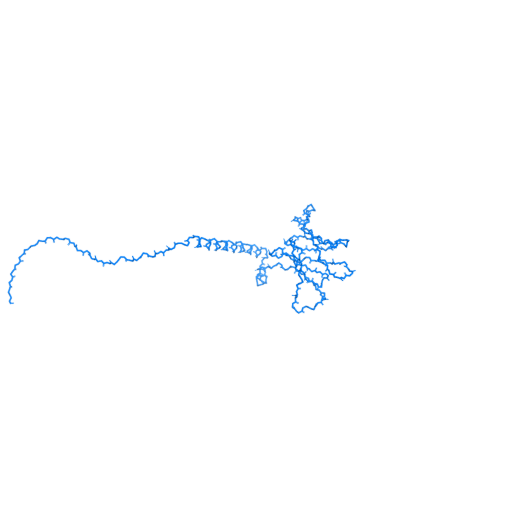-8.012 16.668 1.00 79.75 125 SER A O 1
ATOM 1009 N N . GLN A 1 126 ? -20.663 -7.961 15.374 1.00 79.25 126 GLN A N 1
ATOM 1010 C CA . GLN A 1 126 ? -20.788 -9.411 15.258 1.00 79.25 126 GLN A CA 1
ATOM 1011 C C . GLN A 1 126 ? -19.622 -10.012 14.467 1.00 79.25 126 GLN A C 1
ATOM 1013 O O . GLN A 1 126 ? -19.126 -11.083 14.819 1.00 79.25 126 GLN A O 1
ATOM 1018 N N . GLN A 1 127 ? -19.159 -9.323 13.425 1.00 76.31 127 GLN A N 1
ATOM 1019 C CA . GLN A 1 127 ? -18.016 -9.758 12.638 1.00 76.31 127 GLN A CA 1
ATOM 1020 C C . GLN A 1 127 ? -16.705 -9.693 13.429 1.00 76.31 127 GLN A C 1
ATOM 1022 O O . GLN A 1 127 ? -15.917 -10.632 13.347 1.00 76.31 127 GLN A O 1
ATOM 1027 N N . ALA A 1 128 ? -16.482 -8.638 14.217 1.00 75.25 128 ALA A N 1
ATOM 1028 C CA . ALA A 1 128 ? -15.317 -8.522 15.092 1.00 75.25 128 ALA A CA 1
ATOM 1029 C C . ALA A 1 128 ? -15.268 -9.677 16.103 1.00 75.25 128 ALA A C 1
ATOM 1031 O O . ALA A 1 128 ? -14.273 -10.394 16.162 1.00 75.25 128 ALA A O 1
ATOM 1032 N N . LYS A 1 129 ? -16.393 -9.960 16.779 1.00 78.31 129 LYS A N 1
ATOM 1033 C CA . LYS A 1 129 ? -16.522 -11.106 17.698 1.00 78.31 129 LYS A CA 1
ATOM 1034 C C . LYS A 1 129 ? -16.231 -12.442 17.008 1.00 78.31 129 LYS A C 1
ATOM 1036 O O . LYS A 1 129 ? -15.535 -13.291 17.554 1.00 78.31 129 LYS A O 1
ATOM 1041 N N . LYS A 1 130 ? -16.741 -12.643 15.785 1.00 78.81 130 LYS A N 1
ATOM 1042 C CA . LYS A 1 130 ? -16.452 -13.854 14.996 1.00 78.81 130 LYS A CA 1
ATOM 1043 C C . LYS A 1 130 ? -14.973 -13.967 14.629 1.00 78.81 130 LYS A C 1
ATOM 1045 O O . LYS A 1 130 ? -14.433 -15.066 14.679 1.00 78.81 130 LYS A O 1
ATOM 1050 N N . ALA A 1 131 ? -14.328 -12.863 14.255 1.00 75.69 131 ALA A N 1
ATOM 1051 C CA . ALA A 1 131 ? -12.906 -12.842 13.929 1.00 75.69 131 ALA A CA 1
ATOM 1052 C C . ALA A 1 131 ? -12.036 -13.143 15.159 1.00 75.69 131 ALA A C 1
ATOM 1054 O O . ALA A 1 131 ? -11.092 -13.919 15.047 1.00 75.69 131 ALA A O 1
ATOM 1055 N N . GLU A 1 132 ? -12.383 -12.607 16.332 1.00 79.12 132 GLU A N 1
ATOM 1056 C CA . GLU A 1 132 ? -11.731 -12.938 17.606 1.00 79.12 132 GLU A CA 1
ATOM 1057 C C . GLU A 1 132 ? -11.850 -14.431 17.921 1.00 79.12 132 GLU A C 1
ATOM 1059 O O . GLU A 1 132 ? -10.838 -15.091 18.143 1.00 79.12 132 GLU A O 1
ATOM 1064 N N . LEU A 1 133 ? -13.060 -14.995 17.850 1.00 79.62 133 LEU A N 1
ATOM 1065 C CA . LEU A 1 133 ? -13.285 -16.428 18.064 1.00 79.62 133 LEU A CA 1
ATOM 1066 C C . LEU A 1 133 ? -12.512 -17.297 17.062 1.00 79.62 133 LEU A C 1
ATOM 1068 O O . LEU A 1 133 ? -11.915 -18.299 17.450 1.00 79.62 133 LEU A O 1
ATOM 1072 N N . ALA A 1 134 ? -12.485 -16.909 15.783 1.00 79.75 134 ALA A N 1
ATOM 1073 C CA . ALA A 1 134 ? -11.734 -17.624 14.754 1.00 79.75 134 ALA A CA 1
ATOM 1074 C C . ALA A 1 134 ? -10.221 -17.579 15.015 1.00 79.75 134 ALA A C 1
ATOM 1076 O O . ALA A 1 134 ? -9.550 -18.603 14.896 1.00 79.75 134 ALA A O 1
ATOM 1077 N N . MET A 1 135 ? -9.683 -16.423 15.421 1.00 77.50 135 MET A N 1
ATOM 1078 C CA . MET A 1 135 ? -8.279 -16.304 15.823 1.00 77.50 135 MET A CA 1
ATOM 1079 C C . MET A 1 135 ? -7.967 -17.177 17.043 1.00 77.50 135 MET A C 1
ATOM 1081 O O . MET A 1 135 ? -6.961 -17.884 17.031 1.00 77.50 135 MET A O 1
ATOM 1085 N N . MET A 1 136 ? -8.841 -17.198 18.055 1.00 78.12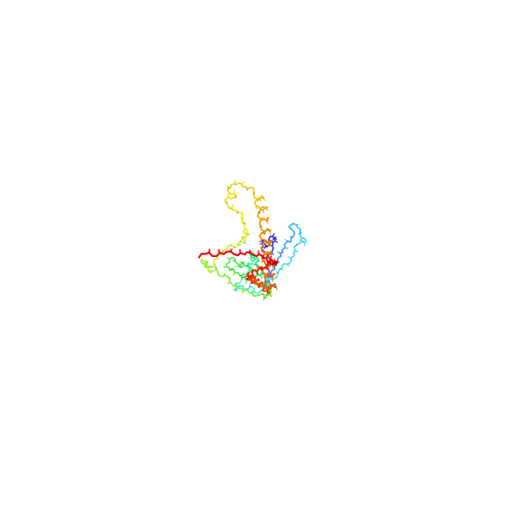 136 MET A N 1
ATOM 1086 C CA . MET A 1 136 ? -8.676 -18.060 19.231 1.00 78.12 136 MET A CA 1
ATOM 1087 C C . MET A 1 136 ? -8.683 -19.545 18.855 1.00 78.12 136 MET A C 1
ATOM 1089 O O . MET A 1 136 ? -7.815 -20.291 19.297 1.00 78.12 136 MET A O 1
ATOM 1093 N N . ALA A 1 137 ? -9.601 -19.980 17.989 1.00 81.94 137 ALA A N 1
ATOM 1094 C CA . ALA A 1 137 ? -9.661 -21.365 17.525 1.00 81.94 137 ALA A CA 1
ATOM 1095 C C . ALA A 1 137 ? -8.401 -21.780 16.743 1.00 81.94 137 ALA A C 1
ATOM 1097 O O . ALA A 1 137 ? -7.891 -22.883 16.937 1.00 81.94 137 ALA A O 1
ATOM 1098 N N . ILE A 1 138 ? -7.863 -20.892 15.899 1.00 82.81 138 ILE A N 1
ATOM 1099 C CA . ILE A 1 138 ? -6.607 -21.134 15.173 1.00 82.81 138 ILE A CA 1
ATOM 1100 C C . ILE A 1 138 ? -5.433 -21.261 16.149 1.00 82.81 138 ILE A C 1
ATOM 1102 O O . ILE A 1 138 ? -4.631 -22.182 16.014 1.00 82.81 138 ILE A O 1
ATOM 1106 N N . LEU A 1 139 ? -5.338 -20.381 17.150 1.00 83.38 139 LEU A N 1
ATOM 1107 C CA . LEU A 1 139 ? -4.299 -20.467 18.179 1.00 83.38 139 LEU A CA 1
ATOM 1108 C C . LEU A 1 139 ? -4.398 -21.775 18.971 1.00 83.38 139 LEU A C 1
ATOM 1110 O O . LEU A 1 139 ? -3.384 -22.446 19.150 1.00 83.38 139 LEU A O 1
ATOM 1114 N N . ILE A 1 140 ? -5.608 -22.179 19.371 1.00 88.00 140 ILE A N 1
ATOM 1115 C CA . ILE A 1 140 ? -5.847 -23.465 20.039 1.00 88.00 140 ILE A CA 1
ATOM 1116 C C . ILE A 1 140 ? -5.385 -24.619 19.147 1.00 88.00 140 ILE A C 1
ATOM 1118 O O . ILE A 1 140 ? -4.630 -25.469 19.605 1.00 88.00 140 ILE A O 1
ATOM 1122 N N . ALA A 1 141 ? -5.756 -24.632 17.864 1.00 87.62 141 ALA A N 1
ATOM 1123 C CA . ALA A 1 141 ? -5.335 -25.678 16.935 1.00 87.62 141 ALA A CA 1
ATOM 1124 C C . ALA A 1 141 ? -3.806 -25.736 16.771 1.00 87.62 141 ALA A C 1
ATOM 1126 O O . ALA A 1 141 ? -3.230 -26.824 16.752 1.00 87.62 141 ALA A O 1
ATOM 1127 N N . ILE A 1 142 ? -3.129 -24.585 16.700 1.00 89.81 142 ILE A N 1
ATOM 1128 C CA . ILE A 1 142 ? -1.661 -24.509 16.642 1.00 89.81 142 ILE A CA 1
ATOM 1129 C C . ILE A 1 142 ? -1.040 -25.090 17.918 1.00 89.81 142 ILE A C 1
ATOM 1131 O O . ILE A 1 142 ? -0.114 -25.897 17.827 1.00 89.81 142 ILE A O 1
ATOM 1135 N N . VAL A 1 143 ? -1.562 -24.732 19.095 1.00 91.56 143 VAL A N 1
ATOM 1136 C CA . VAL A 1 143 ? -1.090 -25.249 20.388 1.00 91.56 143 VAL A CA 1
ATOM 1137 C C . VAL A 1 143 ? -1.335 -26.753 20.499 1.00 91.56 143 VAL A C 1
ATOM 1139 O O . VAL A 1 143 ? -0.417 -27.483 20.859 1.00 91.56 143 VAL A O 1
ATOM 1142 N N . CYS A 1 144 ? -2.516 -27.247 20.123 1.00 89.12 144 CYS A N 1
ATOM 1143 C CA . CYS A 1 144 ? -2.820 -28.677 20.094 1.00 89.12 144 CYS A CA 1
ATOM 1144 C C . CYS A 1 144 ? -1.869 -29.437 19.162 1.00 89.12 144 CYS A C 1
ATOM 1146 O O . CYS A 1 144 ? -1.324 -30.465 19.554 1.00 89.12 144 CYS A O 1
ATOM 1148 N N . CYS A 1 145 ? -1.603 -28.913 17.963 1.00 83.31 145 CYS A N 1
ATOM 1149 C CA . CYS A 1 145 ? -0.631 -29.492 17.034 1.00 83.31 145 CYS A CA 1
ATOM 1150 C C . CYS A 1 145 ? 0.795 -29.495 17.605 1.00 83.31 145 CYS A C 1
ATOM 1152 O O . CYS A 1 145 ? 1.547 -30.442 17.375 1.00 83.31 145 CYS A O 1
ATOM 1154 N N . TYR A 1 146 ? 1.181 -28.448 18.339 1.00 82.38 146 TYR A N 1
ATOM 1155 C CA . TYR A 1 146 ? 2.487 -28.361 18.988 1.00 82.38 146 TYR A CA 1
ATOM 1156 C C . TYR A 1 146 ? 2.611 -29.368 20.137 1.00 82.38 146 TYR A C 1
ATOM 1158 O O . TYR A 1 146 ? 3.573 -30.129 20.178 1.00 82.38 146 TYR A O 1
ATOM 1166 N N . LEU A 1 147 ? 1.607 -29.448 21.015 1.00 82.25 147 LEU A N 1
ATOM 1167 C CA . LEU A 1 147 ? 1.557 -30.421 22.106 1.00 82.25 147 LEU A CA 1
ATOM 1168 C C . LEU A 1 147 ? 1.525 -31.856 21.583 1.00 82.25 147 LEU A C 1
ATOM 1170 O O . LEU A 1 147 ? 2.238 -32.696 22.109 1.00 82.25 147 LEU A O 1
ATOM 1174 N N . PHE A 1 148 ? 0.783 -32.138 20.513 1.00 83.19 148 PHE A N 1
ATOM 1175 C CA . PHE A 1 148 ? 0.768 -33.463 19.894 1.00 83.19 148 PHE A CA 1
ATOM 1176 C C . PHE A 1 148 ? 2.146 -33.861 19.342 1.00 83.19 148 PHE A C 1
ATOM 1178 O O . PHE A 1 148 ? 2.566 -35.006 19.483 1.00 83.19 148 PHE A O 1
ATOM 1185 N N . LYS A 1 149 ? 2.887 -32.907 18.761 1.00 80.12 149 LYS A N 1
ATOM 1186 C CA . LYS A 1 149 ? 4.266 -33.135 18.301 1.00 80.12 149 LYS A CA 1
ATOM 1187 C C . LYS A 1 149 ? 5.258 -33.309 19.456 1.00 80.12 149 LYS A C 1
ATOM 1189 O O . LYS A 1 149 ? 6.165 -34.125 19.338 1.00 80.12 149 LYS A O 1
ATOM 1194 N N . VAL A 1 150 ? 5.100 -32.569 20.556 1.00 77.75 150 VAL A N 1
ATOM 1195 C CA . VAL A 1 150 ? 5.993 -32.628 21.731 1.00 77.75 150 VAL A CA 1
ATOM 1196 C C . VAL A 1 150 ? 5.714 -33.855 22.607 1.00 77.75 150 VAL A C 1
ATOM 1198 O O . VAL A 1 150 ? 6.647 -34.514 23.055 1.00 77.75 150 VAL A O 1
ATOM 1201 N N . CYS A 1 151 ? 4.446 -34.213 22.808 1.00 68.44 151 CYS A N 1
ATOM 1202 C CA . CYS A 1 151 ? 4.012 -35.393 23.561 1.00 68.44 151 CYS A CA 1
ATOM 1203 C C . CYS A 1 151 ? 4.047 -36.691 22.738 1.00 68.44 151 CYS A C 1
ATOM 1205 O O . CYS A 1 151 ? 3.497 -37.697 23.178 1.00 68.44 151 CYS A O 1
ATOM 1207 N N . GLY A 1 152 ? 4.687 -36.699 21.564 1.00 62.78 152 GLY A N 1
ATOM 1208 C CA . GLY A 1 152 ? 4.839 -37.865 20.694 1.00 62.78 152 GLY A CA 1
ATOM 1209 C C . GLY A 1 152 ? 5.711 -38.987 21.279 1.00 62.78 152 GLY A C 1
ATOM 1210 O O . GLY A 1 152 ? 6.752 -39.309 20.712 1.00 62.78 152 GLY A O 1
ATOM 1211 N N . LYS A 1 153 ? 5.275 -39.613 22.380 1.00 52.03 153 LYS A N 1
ATOM 1212 C CA . LYS A 1 153 ? 5.701 -40.944 22.835 1.00 52.03 153 LYS A CA 1
ATOM 1213 C C . LYS A 1 153 ? 4.481 -41.779 23.258 1.00 52.03 153 LYS A C 1
ATOM 1215 O O . LYS A 1 153 ? 3.927 -41.610 24.335 1.00 52.03 153 LYS A O 1
ATOM 1220 N N . THR A 1 154 ? 4.090 -42.641 22.319 1.00 49.25 154 THR A N 1
ATOM 1221 C CA . THR A 1 154 ? 3.419 -43.953 22.399 1.00 49.25 154 THR A CA 1
ATOM 1222 C C . THR A 1 154 ? 2.406 -44.212 23.526 1.00 49.25 154 THR A C 1
ATOM 1224 O O . THR A 1 154 ? 2.757 -44.689 24.600 1.00 49.25 154 THR A O 1
ATOM 1227 N N . LEU A 1 155 ? 1.112 -44.068 23.215 1.00 44.62 155 LEU A N 1
ATOM 1228 C CA . LEU A 1 155 ? 0.056 -44.862 23.856 1.00 44.62 155 LEU A CA 1
ATOM 1229 C C . LEU A 1 155 ? 0.147 -46.301 23.320 1.00 44.62 155 LEU A C 1
ATOM 1231 O O . LEU A 1 155 ? -0.432 -46.627 22.286 1.00 44.62 155 LEU A O 1
ATOM 1235 N N . THR A 1 156 ? 0.913 -47.164 23.988 1.00 46.03 156 THR A N 1
ATOM 1236 C CA . THR A 1 156 ? 0.753 -48.614 23.827 1.00 46.03 156 THR A CA 1
ATOM 1237 C C . THR A 1 156 ? -0.512 -49.031 24.567 1.00 46.03 156 THR A C 1
ATOM 1239 O O . THR A 1 156 ? -0.587 -48.900 25.789 1.00 46.03 156 THR A O 1
ATOM 1242 N N . TYR A 1 157 ? -1.514 -49.509 23.830 1.00 37.38 157 TYR A N 1
ATOM 1243 C CA . TYR A 1 157 ? -2.702 -50.132 24.409 1.00 37.38 157 TYR A CA 1
ATOM 1244 C C . TYR A 1 157 ? -2.288 -51.337 25.271 1.00 37.38 157 TYR A C 1
ATOM 1246 O O . TYR A 1 157 ? -1.483 -52.147 24.805 1.00 37.38 157 TYR A O 1
ATOM 1254 N N . PRO A 1 158 ? -2.817 -51.497 26.497 1.00 41.41 158 PRO A N 1
ATOM 1255 C CA . PRO A 1 158 ? -2.586 -52.709 27.262 1.00 41.41 158 PRO A CA 1
ATOM 1256 C C . PRO A 1 158 ? -3.351 -53.865 26.611 1.00 41.41 158 PRO A C 1
ATOM 1258 O O . PRO A 1 158 ? -4.577 -53.847 26.502 1.00 41.41 158 PRO A O 1
ATOM 1261 N N . THR A 1 159 ? -2.612 -54.877 26.167 1.00 42.81 159 THR A N 1
ATOM 1262 C CA . THR A 1 159 ? -3.141 -56.202 25.837 1.00 42.81 159 THR A CA 1
ATOM 1263 C C . THR A 1 159 ? -3.905 -56.766 27.035 1.00 42.81 159 THR A C 1
ATOM 1265 O O . THR A 1 159 ? -3.373 -56.825 28.143 1.00 42.81 159 THR A O 1
ATOM 1268 N N . SER A 1 160 ? -5.157 -57.166 26.803 1.00 42.66 160 SER A N 1
ATOM 1269 C CA . SER A 1 160 ? -6.040 -57.802 27.784 1.00 42.66 160 SER A CA 1
ATOM 1270 C C . SER A 1 160 ? -5.398 -59.044 28.424 1.00 42.66 160 SER A C 1
ATOM 1272 O O . SER A 1 160 ? -4.767 -59.825 27.708 1.00 42.66 160 SER A O 1
ATOM 1274 N N . PRO A 1 161 ? -5.601 -59.306 29.729 1.00 42.06 161 PRO A N 1
ATOM 1275 C CA . PRO A 1 161 ? -5.249 -60.589 30.321 1.00 42.06 161 PRO A CA 1
ATOM 1276 C C . PRO A 1 161 ? -6.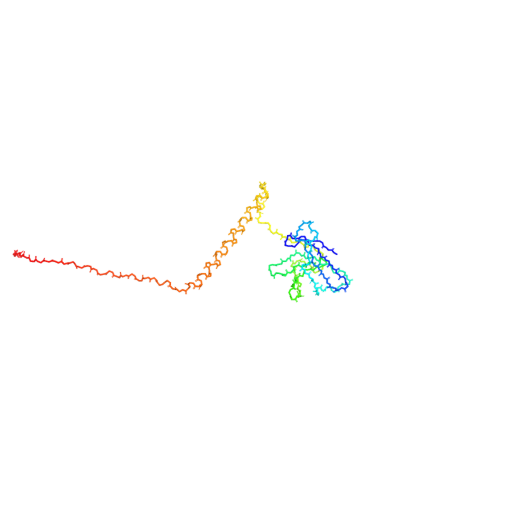278 -61.642 29.889 1.00 42.06 161 PRO A C 1
ATOM 1278 O O . PRO A 1 161 ? -7.478 -61.471 30.111 1.00 42.06 161 PRO A O 1
ATOM 1281 N N . SER A 1 162 ? -5.822 -62.735 29.271 1.00 39.53 162 SER A N 1
ATOM 1282 C CA . SER A 1 162 ? -6.674 -63.896 29.013 1.00 39.53 162 SER A CA 1
ATOM 1283 C C . SER A 1 162 ? -7.093 -64.533 30.336 1.00 39.53 162 SER A C 1
ATOM 1285 O O . SER A 1 162 ? -6.248 -64.850 31.174 1.00 39.53 162 SER A O 1
ATOM 1287 N N . ALA A 1 163 ? -8.393 -64.758 30.489 1.00 44.81 163 ALA A N 1
ATOM 1288 C CA . ALA A 1 163 ? -8.978 -65.526 31.571 1.00 44.81 163 ALA A CA 1
ATOM 1289 C C . ALA A 1 163 ? -8.400 -66.952 31.639 1.00 44.81 163 ALA A C 1
ATOM 1291 O O . ALA A 1 163 ? -8.383 -67.669 30.638 1.00 44.81 163 ALA A O 1
ATOM 1292 N N . ARG A 1 164 ? -8.017 -67.395 32.840 1.00 35.12 164 ARG A N 1
ATOM 1293 C CA . ARG A 1 164 ? -8.090 -68.808 33.227 1.00 35.12 164 ARG A CA 1
ATOM 1294 C C . ARG A 1 164 ? -8.413 -68.907 34.722 1.00 35.12 164 ARG A C 1
ATOM 1296 O O . ARG A 1 164 ? -7.558 -68.702 35.571 1.00 35.12 164 ARG A O 1
ATOM 1303 N N . THR A 1 165 ? -9.717 -69.063 34.944 1.00 35.28 165 THR A N 1
ATOM 1304 C CA . THR A 1 165 ? -10.420 -69.849 35.973 1.00 35.28 165 THR A CA 1
ATOM 1305 C C . THR A 1 165 ? -9.818 -69.986 37.374 1.00 35.28 165 THR A C 1
ATOM 1307 O O . THR A 1 165 ? -8.786 -70.613 37.584 1.00 35.28 165 THR A O 1
ATOM 1310 N N . LYS A 1 166 ? -10.607 -69.471 38.327 1.00 40.19 166 LYS A N 1
ATOM 1311 C CA . LYS A 1 166 ? -10.766 -69.957 39.701 1.00 40.19 166 LYS A CA 1
ATOM 1312 C C . LYS A 1 166 ? -10.945 -71.478 39.710 1.00 40.19 166 LYS A C 1
ATOM 1314 O O . LYS A 1 166 ? -11.732 -71.951 38.898 1.00 40.19 166 LYS A O 1
ATOM 1319 N N . GLU A 1 167 ? -10.360 -72.169 40.681 1.00 35.78 167 GLU A N 1
ATOM 1320 C CA . GLU A 1 167 ? -11.086 -73.199 41.427 1.00 35.78 167 GLU A CA 1
ATOM 1321 C C . GLU A 1 167 ? -10.778 -73.037 42.916 1.00 35.78 167 GLU A C 1
ATOM 1323 O O . GLU A 1 167 ? -9.671 -72.688 43.327 1.00 35.78 167 GLU A O 1
ATOM 1328 N N . GLU A 1 168 ? -11.867 -73.139 43.658 1.00 37.00 168 GLU A N 1
ATOM 1329 C CA . GLU A 1 168 ? -12.100 -72.863 45.064 1.00 37.00 168 GLU A CA 1
ATOM 1330 C C . GLU A 1 168 ? -11.808 -74.139 45.862 1.00 37.00 168 GLU A C 1
ATOM 1332 O O . GLU A 1 168 ? -11.789 -75.235 45.301 1.00 37.00 168 GLU A O 1
ATOM 1337 N N . GLY A 1 169 ? -11.509 -73.993 47.149 1.00 34.81 169 GLY A N 1
ATOM 1338 C CA . GLY A 1 169 ? -11.229 -75.128 48.015 1.00 34.81 169 GLY A CA 1
ATOM 1339 C C . GLY A 1 169 ? -12.479 -75.896 48.442 1.00 34.81 169 GLY A C 1
ATOM 1340 O O . GLY A 1 169 ? -13.595 -75.389 48.364 1.00 34.81 169 GLY A O 1
ATOM 1341 N N . ASP A 1 170 ? -12.181 -77.066 48.997 1.00 33.50 170 ASP A N 1
ATOM 1342 C CA . ASP A 1 170 ? -12.693 -77.591 50.266 1.00 33.50 170 ASP A CA 1
ATOM 1343 C C . ASP A 1 170 ? -13.393 -78.971 50.213 1.00 33.50 170 ASP A C 1
ATOM 1345 O O . ASP A 1 170 ? -14.133 -79.315 49.292 1.00 33.50 170 ASP A O 1
ATOM 1349 N N . ASP A 1 171 ? -12.957 -79.763 51.201 1.00 34.62 171 ASP A N 1
ATOM 1350 C CA . ASP A 1 171 ? -13.548 -80.899 51.916 1.00 34.62 171 ASP A CA 1
ATOM 1351 C C . ASP A 1 171 ? -14.280 -82.087 51.234 1.00 34.62 171 ASP A C 1
ATOM 1353 O O . ASP A 1 171 ? -15.343 -82.010 50.629 1.00 34.62 171 ASP A O 1
ATOM 1357 N N . GLY A 1 172 ? -13.739 -83.282 51.525 1.00 34.06 172 GLY A N 1
ATOM 1358 C CA . GLY A 1 172 ? -14.383 -84.153 52.519 1.00 34.06 172 GLY A CA 1
ATOM 1359 C C . GLY A 1 172 ? -15.549 -85.039 52.067 1.00 34.06 172 GLY A C 1
ATOM 1360 O O . GLY A 1 172 ? -16.701 -84.678 52.236 1.00 34.06 172 GLY A O 1
ATOM 1361 N N . GLU A 1 173 ? -15.195 -86.243 51.608 1.00 33.47 173 GLU A N 1
ATOM 1362 C CA . GLU A 1 173 ? -15.645 -87.556 52.120 1.00 33.47 173 GLU A CA 1
ATOM 1363 C C . GLU A 1 173 ? -17.153 -87.872 52.340 1.00 33.47 173 GLU A C 1
ATOM 1365 O O . GLU A 1 173 ? -17.893 -87.133 52.975 1.00 33.47 173 GLU A O 1
ATOM 1370 N N . VAL A 1 174 ? -17.517 -89.114 51.953 1.00 37.06 174 VAL A N 1
ATOM 1371 C CA . VAL A 1 174 ? -18.430 -90.079 52.632 1.00 37.06 174 VAL A CA 1
ATOM 1372 C C . VAL A 1 174 ? -19.566 -90.656 51.748 1.00 37.06 174 VAL A C 1
ATOM 1374 O O . VAL A 1 174 ? -20.632 -90.072 51.601 1.00 37.06 174 VAL A O 1
ATOM 1377 N N . THR A 1 175 ? -19.339 -91.917 51.318 1.00 35.09 175 THR A N 1
ATOM 1378 C CA . THR A 1 175 ? -20.289 -93.066 51.153 1.00 35.09 175 THR A CA 1
ATOM 1379 C C . THR A 1 175 ? -21.397 -93.009 50.085 1.00 35.09 175 THR A C 1
ATOM 1381 O O . THR A 1 175 ? -21.912 -91.950 49.780 1.00 35.09 175 THR A O 1
ATOM 1384 N N . ALA A 1 176 ? -21.926 -94.101 49.517 1.00 34.50 176 ALA A N 1
ATOM 1385 C CA . ALA A 1 176 ? -21.631 -95.540 49.434 1.00 34.50 176 ALA A CA 1
ATOM 1386 C C . ALA A 1 176 ? -22.658 -96.163 48.444 1.00 34.50 176 ALA A C 1
ATOM 1388 O O . ALA A 1 176 ? -23.756 -95.624 48.349 1.00 34.50 176 ALA A O 1
ATOM 1389 N N . THR A 1 177 ? -22.318 -97.314 47.821 1.00 36.50 177 THR A N 1
ATOM 1390 C CA . THR A 1 177 ? -23.209 -98.420 47.321 1.00 36.50 177 THR A CA 1
ATOM 1391 C C . THR A 1 177 ? -24.315 -98.082 46.290 1.00 36.50 177 THR A C 1
ATOM 1393 O O . THR A 1 177 ? -24.927 -97.034 46.359 1.00 36.50 177 THR A O 1
ATOM 1396 N N . GLU A 1 178 ? -24.750 -98.891 45.320 1.00 36.91 178 GLU A N 1
ATOM 1397 C CA . GLU A 1 178 ? -24.495 -100.247 44.815 1.00 36.91 178 GLU A CA 1
ATOM 1398 C C . GLU A 1 178 ? -25.244 -100.373 43.456 1.00 36.91 178 GLU A C 1
ATOM 1400 O O . GLU A 1 178 ? -26.317 -99.803 43.281 1.00 36.91 178 GLU A O 1
ATOM 1405 N N . THR A 1 179 ? -24.643 -101.125 42.530 1.00 39.81 179 THR A N 1
ATOM 1406 C CA . THR A 1 179 ? -25.199 -102.109 41.568 1.00 39.81 179 THR A CA 1
ATOM 1407 C C . THR A 1 179 ? -26.524 -101.880 40.809 1.00 39.81 179 THR A C 1
ATOM 1409 O O . THR A 1 179 ? -27.612 -101.887 41.378 1.00 39.81 179 THR A O 1
ATOM 1412 N N . THR A 1 180 ? -26.449 -101.947 39.473 1.00 42.50 180 THR A N 1
ATOM 1413 C CA . THR A 1 180 ? -27.043 -103.028 38.646 1.00 42.50 180 THR A CA 1
ATOM 1414 C C . THR A 1 180 ? -26.189 -103.206 37.395 1.00 42.50 180 THR A C 1
ATOM 1416 O O . THR A 1 180 ? -25.786 -102.171 36.820 1.00 42.50 180 THR A O 1
#

Foldseek 3Di:
DDWAAEPNWTWDWDADPVAQKIWIWTQPDPPDPVSIDTDAIQHDPDDPDPDRWDWDFAYQDPVRWTFIQTPQFWTWTADRPVSDIDTDDDPPRDGRDRHDHHHDDDDPQDPVCVVVVPDVVVSVVVVVVVVVVVVVVVVVVVVVVVCCVVVPDDPDDDDDDDDDDDDDDDDDDDDDDDDD